Protein AF-X1JPX5-F1 (afdb_monomer_lite)

Sequence (61 aa):
LLDKYEEGLREVGYKYFDDCILTRTIKNAPLYYLIFATKNEKGKEFYSKVSMRSRTGQSRF

pLDDT: mean 78.31, std 14.22, range [42.44, 93.19]

Foldseek 3Di:
DVVVVVVVLVVVQWDDKDDFDQDADPVRHTDDTDIDTHNDPCVVVVCCVVVCQDPVRDRDD

Structure (mmCIF, N/CA/C/O backbone):
data_AF-X1JPX5-F1
#
_entry.id   AF-X1JPX5-F1
#
loop_
_atom_site.group_PDB
_atom_site.id
_atom_site.type_symbol
_atom_site.label_atom_id
_atom_site.label_alt_id
_atom_site.label_comp_id
_atom_site.label_asym_id
_atom_site.label_entity_id
_atom_site.label_seq_id
_atom_site.pdbx_PDB_ins_code
_atom_site.Cartn_x
_atom_site.Cartn_y
_atom_site.Cartn_z
_atom_site.occupancy
_atom_site.B_iso_or_equiv
_atom_site.auth_seq_id
_atom_site.auth_comp_id
_atom_site.auth_asym_id
_atom_site.auth_atom_id
_atom_site.pdbx_PDB_model_num
ATOM 1 N N . LEU A 1 1 ? -2.748 -5.683 -10.776 1.00 67.50 1 LEU A N 1
ATOM 2 C CA . LEU A 1 1 ? -1.651 -6.222 -9.922 1.00 67.50 1 LEU A CA 1
ATOM 3 C C . LEU A 1 1 ? -1.662 -5.530 -8.567 1.00 67.50 1 LEU A C 1
ATOM 5 O O . LEU A 1 1 ? -1.695 -6.222 -7.563 1.00 67.50 1 LEU A O 1
ATOM 9 N N . LEU A 1 2 ? -1.700 -4.194 -8.558 1.00 75.81 2 LEU A N 1
ATOM 10 C CA . LEU A 1 2 ? -1.859 -3.388 -7.350 1.00 75.81 2 LEU A CA 1
ATOM 11 C C . LEU A 1 2 ? -3.159 -3.712 -6.594 1.00 75.81 2 LEU A C 1
ATOM 13 O O . LEU A 1 2 ? -3.111 -3.958 -5.399 1.00 75.81 2 LEU A O 1
ATOM 17 N N . ASP A 1 3 ? -4.277 -3.861 -7.312 1.00 79.75 3 ASP A N 1
ATOM 18 C CA . ASP A 1 3 ? -5.591 -4.136 -6.702 1.00 79.75 3 ASP A CA 1
ATOM 19 C C . ASP A 1 3 ? -5.609 -5.440 -5.893 1.00 79.75 3 ASP A C 1
ATOM 21 O O . ASP A 1 3 ? -6.102 -5.471 -4.772 1.00 79.75 3 ASP A O 1
ATOM 25 N N . LYS A 1 4 ? -4.983 -6.505 -6.418 1.00 83.25 4 LYS A N 1
ATOM 26 C CA . LYS A 1 4 ? -4.848 -7.788 -5.704 1.00 83.25 4 LYS A CA 1
ATOM 27 C C . LYS A 1 4 ? -3.987 -7.669 -4.446 1.00 83.25 4 LYS A C 1
ATOM 29 O O . LYS A 1 4 ? -4.191 -8.395 -3.480 1.00 83.25 4 LYS A O 1
ATOM 34 N N . TYR A 1 5 ? -2.994 -6.784 -4.473 1.00 83.56 5 TYR A N 1
ATOM 35 C CA . TYR A 1 5 ? -2.133 -6.551 -3.322 1.00 83.56 5 TYR A CA 1
ATOM 36 C C . TYR A 1 5 ? -2.862 -5.740 -2.244 1.00 83.56 5 TYR A C 1
ATOM 38 O O . TYR A 1 5 ? -2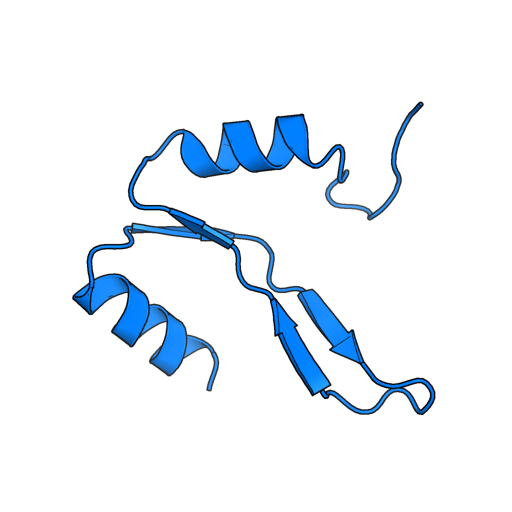.787 -6.075 -1.066 1.00 83.56 5 TYR A O 1
ATOM 46 N N . GLU A 1 6 ? -3.626 -4.720 -2.642 1.00 85.06 6 GLU A N 1
ATOM 47 C CA . GLU A 1 6 ? -4.507 -3.983 -1.732 1.00 85.06 6 GLU A CA 1
ATOM 48 C C . GLU A 1 6 ? -5.579 -4.884 -1.115 1.00 85.06 6 GLU A C 1
ATOM 50 O O . GLU A 1 6 ? -5.867 -4.764 0.073 1.00 85.06 6 GLU A O 1
ATOM 55 N N . GLU A 1 7 ? -6.134 -5.815 -1.889 1.00 88.50 7 GLU A N 1
ATOM 56 C CA . GLU A 1 7 ? -7.094 -6.807 -1.408 1.00 88.50 7 GLU A CA 1
ATOM 57 C C . GLU A 1 7 ? -6.483 -7.698 -0.315 1.00 88.50 7 GLU A C 1
ATOM 59 O O . GLU A 1 7 ? -7.034 -7.773 0.783 1.00 88.50 7 GLU A O 1
ATOM 64 N N . GLY A 1 8 ? -5.280 -8.241 -0.529 1.00 89.00 8 GLY A N 1
ATOM 65 C CA . GLY A 1 8 ? -4.562 -8.992 0.509 1.00 89.00 8 GLY A CA 1
ATOM 66 C C . GLY A 1 8 ? -4.234 -8.154 1.753 1.00 89.00 8 GLY A C 1
ATOM 67 O O . GLY A 1 8 ? -4.306 -8.641 2.883 1.00 89.00 8 GLY A O 1
ATOM 68 N N . LEU A 1 9 ? -3.932 -6.860 1.590 1.00 87.81 9 LEU A N 1
ATOM 69 C CA . LEU A 1 9 ? -3.732 -5.962 2.731 1.00 87.81 9 LEU A CA 1
ATOM 70 C C . LEU A 1 9 ? -5.028 -5.733 3.530 1.00 87.81 9 LEU A C 1
ATOM 72 O O . LEU A 1 9 ? -4.977 -5.600 4.758 1.00 87.81 9 LEU A O 1
ATOM 76 N N . ARG A 1 10 ? -6.188 -5.710 2.864 1.00 90.44 10 ARG A N 1
ATOM 77 C CA . ARG A 1 10 ? -7.495 -5.640 3.535 1.00 90.44 10 ARG A CA 1
ATOM 78 C C . ARG A 1 10 ? -7.777 -6.899 4.341 1.00 90.44 10 ARG A C 1
ATOM 80 O O . ARG A 1 10 ? -8.235 -6.779 5.476 1.00 90.44 10 ARG A O 1
ATOM 87 N N . GLU A 1 11 ? -7.439 -8.073 3.813 1.00 93.19 11 GLU A N 1
ATOM 88 C CA . GLU A 1 11 ? -7.609 -9.352 4.517 1.00 93.19 11 GLU A CA 1
ATOM 89 C C . GLU A 1 11 ? -6.815 -9.408 5.831 1.00 93.19 11 GLU A C 1
ATOM 91 O O . GLU A 1 11 ? -7.329 -9.864 6.851 1.00 93.19 11 GLU A O 1
ATOM 96 N N . VAL A 1 12 ? -5.598 -8.855 5.865 1.00 91.12 12 VAL A N 1
ATOM 97 C CA . VAL A 1 12 ? -4.786 -8.773 7.099 1.00 91.12 12 VAL A CA 1
ATOM 98 C C . VAL A 1 12 ? -5.163 -7.584 8.010 1.00 91.12 12 VAL A C 1
ATOM 100 O O . VAL A 1 12 ? -4.544 -7.345 9.060 1.00 91.12 12 VAL A O 1
ATOM 103 N N . GLY A 1 13 ? -6.201 -6.830 7.637 1.00 90.88 13 GLY A N 1
ATOM 104 C CA . GLY A 1 13 ? -6.858 -5.818 8.463 1.00 90.88 13 GLY A CA 1
ATOM 105 C C . GLY A 1 13 ? -6.379 -4.379 8.270 1.00 90.88 13 GLY A C 1
ATOM 106 O O . GLY A 1 13 ? -6.681 -3.540 9.123 1.00 90.88 13 GLY A O 1
ATOM 107 N N . TYR A 1 14 ? -5.630 -4.069 7.208 1.00 90.75 14 TYR A N 1
ATOM 108 C CA . TYR A 1 14 ? -5.397 -2.678 6.804 1.00 90.75 14 TYR A CA 1
ATOM 109 C C . TYR A 1 14 ? -6.655 -2.104 6.153 1.00 90.75 14 TYR A C 1
ATOM 111 O O . TYR A 1 14 ? -7.343 -2.778 5.394 1.00 90.75 14 TYR A O 1
ATOM 119 N N . LYS A 1 15 ? -6.981 -0.854 6.481 1.00 88.25 15 LYS A N 1
ATOM 120 C CA . LYS A 1 15 ? -8.251 -0.228 6.077 1.00 88.25 15 LYS A CA 1
ATOM 121 C C . LYS A 1 15 ? -8.056 1.011 5.219 1.00 88.25 15 LYS A C 1
ATOM 123 O O . LYS A 1 15 ? -8.939 1.361 4.445 1.00 88.25 15 LYS A O 1
ATOM 128 N N . TYR A 1 16 ? -6.907 1.660 5.358 1.00 87.44 16 TYR A N 1
ATOM 129 C CA . TYR A 1 16 ? -6.604 2.910 4.687 1.00 87.44 16 TYR A CA 1
ATOM 130 C C . TYR A 1 16 ? -5.308 2.758 3.906 1.00 87.44 16 TYR A C 1
ATOM 132 O O . TYR A 1 16 ? -4.299 2.310 4.456 1.00 87.44 16 TYR A O 1
ATOM 140 N N . PHE A 1 17 ? -5.359 3.160 2.641 1.00 84.25 17 PHE A N 1
ATOM 141 C CA . PHE A 1 17 ? -4.262 3.075 1.686 1.00 84.25 17 PHE A CA 1
ATOM 142 C C . PHE A 1 17 ? -3.988 4.472 1.127 1.00 84.25 17 PHE A C 1
ATOM 144 O O . PHE A 1 17 ? -4.920 5.259 0.932 1.00 84.25 17 PHE A O 1
ATOM 151 N N . ASP A 1 18 ? -2.722 4.809 0.916 1.00 75.81 18 ASP A N 1
ATOM 152 C CA . ASP A 1 18 ? -2.323 6.060 0.273 1.00 75.81 18 ASP A CA 1
ATOM 153 C C . ASP A 1 18 ? -1.019 5.890 -0.509 1.00 75.81 18 ASP A C 1
ATOM 155 O O . ASP A 1 18 ? -0.269 4.941 -0.282 1.00 75.81 18 ASP A O 1
ATOM 159 N N . ASP A 1 19 ? -0.754 6.864 -1.380 1.00 63.31 19 ASP A N 1
ATOM 160 C CA . ASP A 1 19 ? 0.551 7.122 -1.997 1.00 63.31 19 ASP A CA 1
ATOM 161 C C . ASP A 1 19 ? 1.145 5.917 -2.749 1.00 63.31 19 ASP A C 1
ATOM 163 O O . ASP A 1 19 ? 1.980 5.171 -2.243 1.00 63.31 19 ASP A O 1
ATOM 167 N N . CYS A 1 20 ? 0.723 5.735 -4.002 1.00 69.31 20 CYS A N 1
ATOM 168 C CA . CYS A 1 20 ? 1.307 4.739 -4.898 1.00 69.31 20 CYS A CA 1
ATOM 169 C C . CYS A 1 20 ? 2.516 5.331 -5.620 1.00 69.31 20 CYS A C 1
ATOM 171 O O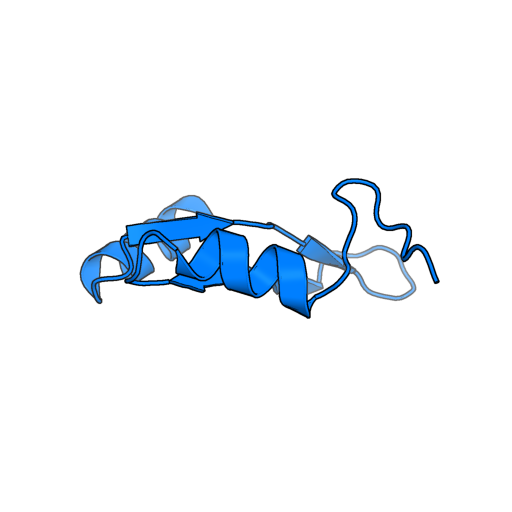 . CYS A 1 20 ? 2.394 5.922 -6.696 1.00 69.31 20 CYS A O 1
ATOM 173 N N . ILE A 1 21 ? 3.699 5.166 -5.035 1.00 77.69 21 ILE A N 1
ATOM 174 C CA . ILE A 1 21 ? 4.939 5.647 -5.642 1.00 77.69 21 ILE A CA 1
ATOM 175 C C . ILE A 1 21 ? 5.545 4.514 -6.455 1.00 77.69 21 ILE A C 1
ATOM 177 O O . ILE A 1 21 ? 6.057 3.537 -5.908 1.00 77.69 21 ILE A O 1
ATOM 181 N N . LEU A 1 22 ? 5.505 4.659 -7.778 1.00 81.31 22 LEU A N 1
ATOM 182 C CA . LEU A 1 22 ? 6.230 3.770 -8.672 1.00 81.31 22 LEU A CA 1
ATOM 183 C C . LEU A 1 22 ? 7.717 4.122 -8.642 1.00 81.31 22 LEU A C 1
ATOM 185 O O . LEU A 1 22 ? 8.153 5.100 -9.253 1.00 81.31 22 LEU A O 1
ATOM 189 N N . THR A 1 23 ? 8.506 3.295 -7.967 1.00 82.06 23 THR A N 1
ATOM 190 C CA . THR A 1 23 ? 9.960 3.394 -8.007 1.00 82.06 23 THR A CA 1
ATOM 191 C C . THR A 1 23 ? 10.470 2.781 -9.302 1.00 82.06 23 THR A C 1
ATOM 193 O O . THR A 1 23 ? 10.111 1.662 -9.681 1.00 82.06 23 THR A O 1
ATOM 196 N N . ARG A 1 24 ? 11.321 3.533 -9.998 1.00 87.50 24 ARG A N 1
ATOM 197 C CA . ARG A 1 24 ? 11.891 3.154 -11.288 1.00 87.50 24 ARG A CA 1
ATOM 198 C C . ARG A 1 24 ? 13.406 3.061 -11.198 1.00 87.50 24 ARG A C 1
ATOM 200 O O . ARG A 1 24 ? 14.037 3.705 -10.365 1.00 87.50 24 ARG A O 1
ATOM 207 N N . THR A 1 25 ? 13.986 2.256 -12.074 1.00 87.56 25 THR A N 1
ATOM 208 C CA . THR A 1 25 ? 15.437 2.185 -12.265 1.00 87.56 25 THR A CA 1
ATOM 209 C C . THR A 1 25 ? 15.963 3.443 -12.959 1.00 87.56 25 THR A C 1
ATOM 211 O O . THR A 1 25 ? 15.194 4.223 -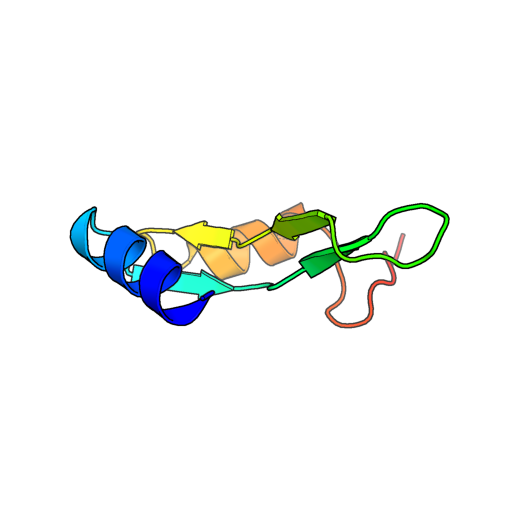13.521 1.00 87.56 25 THR A O 1
ATOM 214 N N . ILE A 1 26 ? 17.290 3.595 -13.016 1.00 88.94 26 ILE A N 1
ATOM 215 C CA . ILE A 1 26 ? 17.963 4.674 -13.766 1.00 88.94 26 ILE A CA 1
ATOM 216 C C . ILE A 1 26 ? 17.545 4.675 -15.251 1.00 88.94 26 ILE A C 1
ATOM 218 O O . ILE A 1 26 ? 17.495 5.721 -15.887 1.00 88.94 26 ILE A O 1
ATOM 222 N N . LYS A 1 27 ? 17.171 3.511 -15.801 1.00 91.75 27 LYS A N 1
ATOM 223 C CA . LYS A 1 27 ? 16.668 3.357 -17.177 1.00 91.75 27 LYS A CA 1
ATOM 224 C C . LYS A 1 27 ? 15.151 3.564 -17.301 1.00 91.75 27 LYS A C 1
ATOM 226 O O . LYS A 1 27 ? 14.556 3.139 -18.284 1.00 91.75 27 LYS A O 1
ATOM 231 N N . ASN A 1 28 ? 14.508 4.159 -16.294 1.00 82.38 28 ASN A N 1
ATOM 232 C CA . ASN A 1 28 ? 13.065 4.416 -16.224 1.00 82.38 28 ASN A CA 1
ATOM 233 C C . ASN A 1 28 ? 12.164 3.155 -16.236 1.00 82.38 28 ASN A C 1
ATOM 235 O O . ASN A 1 28 ? 10.940 3.262 -16.359 1.00 82.38 28 ASN A O 1
ATOM 239 N N . ALA A 1 29 ? 12.739 1.958 -16.071 1.00 87.94 29 ALA A N 1
ATOM 240 C CA . ALA A 1 29 ? 11.974 0.715 -15.973 1.00 87.94 29 ALA A CA 1
ATOM 241 C C . ALA A 1 29 ? 11.337 0.574 -14.574 1.00 87.94 29 ALA A C 1
ATOM 243 O O . ALA A 1 29 ? 12.021 0.873 -13.590 1.00 87.94 29 ALA A O 1
ATOM 244 N N . PRO A 1 30 ? 10.067 0.137 -14.459 1.00 85.38 30 PRO A N 1
ATOM 245 C CA . PRO A 1 30 ? 9.387 -0.044 -13.176 1.00 85.38 30 PRO A CA 1
ATOM 246 C C . PRO A 1 30 ? 10.069 -1.138 -12.345 1.00 85.38 30 PRO A C 1
ATOM 248 O O . PRO A 1 30 ? 10.319 -2.226 -12.856 1.00 85.38 30 PRO A O 1
ATOM 251 N N . LEU A 1 31 ? 10.368 -0.847 -11.078 1.00 86.06 31 LEU A N 1
ATOM 252 C CA . LEU A 1 31 ? 11.006 -1.795 -10.161 1.00 86.06 31 LEU A CA 1
ATOM 253 C C . LEU A 1 31 ? 9.996 -2.323 -9.133 1.00 86.06 31 LEU A C 1
ATOM 255 O O . LEU A 1 31 ? 9.770 -3.525 -9.054 1.00 86.06 31 LEU A O 1
ATOM 259 N N . TYR A 1 32 ? 9.365 -1.426 -8.372 1.00 83.19 32 TYR A N 1
ATOM 260 C CA . TYR A 1 32 ? 8.332 -1.767 -7.393 1.00 83.19 32 TYR A CA 1
ATOM 261 C C . TYR A 1 32 ? 7.414 -0.574 -7.106 1.00 83.19 32 TYR A C 1
ATOM 263 O O . TYR A 1 32 ? 7.751 0.573 -7.406 1.00 83.19 32 TYR A O 1
ATOM 271 N N . TYR A 1 33 ? 6.260 -0.856 -6.500 1.00 82.62 33 TYR A N 1
ATOM 272 C CA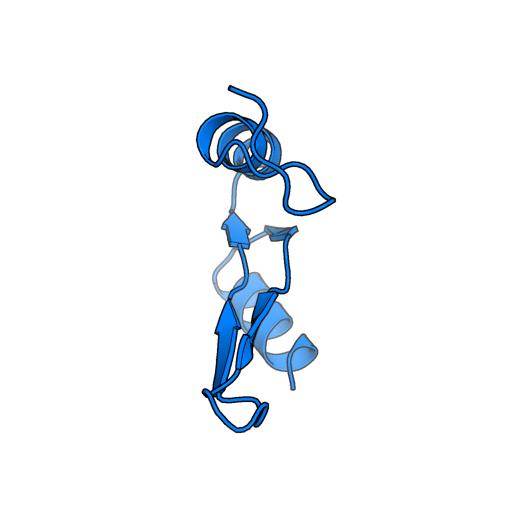 . TYR A 1 33 ? 5.363 0.153 -5.942 1.00 82.62 33 TYR A CA 1
ATOM 273 C C . TYR A 1 33 ? 5.566 0.234 -4.429 1.00 82.62 33 TYR A C 1
ATOM 275 O O . TYR A 1 33 ? 5.499 -0.779 -3.737 1.00 82.62 33 TYR A O 1
ATOM 283 N N . LEU A 1 34 ? 5.808 1.437 -3.919 1.00 83.25 34 LEU A N 1
ATOM 284 C CA . LEU A 1 34 ?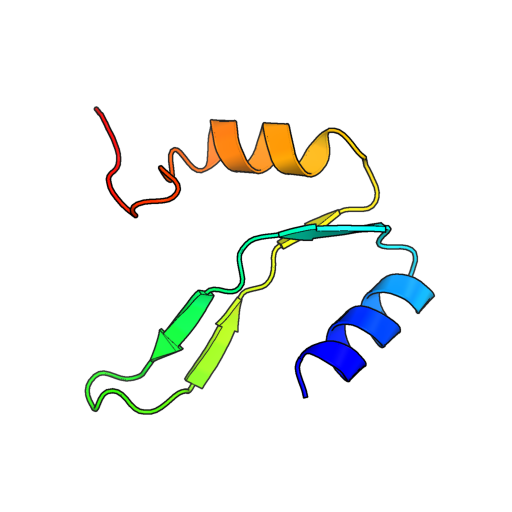 5.654 1.752 -2.502 1.00 83.25 34 LEU A CA 1
ATOM 285 C C . LEU A 1 34 ? 4.199 2.141 -2.265 1.00 83.25 34 LEU A C 1
ATOM 287 O O . LEU A 1 34 ? 3.669 2.964 -3.007 1.00 83.25 34 LEU A O 1
ATOM 291 N N . ILE A 1 35 ? 3.583 1.533 -1.253 1.00 84.56 35 ILE A N 1
ATOM 292 C CA . ILE A 1 35 ? 2.200 1.785 -0.847 1.00 84.56 35 ILE A CA 1
ATOM 293 C C . ILE A 1 35 ? 2.209 2.028 0.655 1.00 84.56 35 ILE A C 1
ATOM 295 O O . ILE A 1 35 ? 2.749 1.219 1.416 1.00 84.56 35 ILE A O 1
ATOM 299 N N . PHE A 1 36 ? 1.599 3.122 1.093 1.00 85.69 36 PHE A N 1
ATOM 300 C CA . PHE A 1 36 ? 1.322 3.327 2.504 1.00 85.69 36 PHE A CA 1
ATOM 301 C C . PHE A 1 36 ? 0.019 2.616 2.879 1.00 85.69 36 PHE A C 1
ATOM 303 O O . PHE A 1 36 ? -1.013 2.827 2.246 1.00 85.69 36 PHE A O 1
ATOM 310 N N . ALA A 1 37 ? 0.051 1.794 3.930 1.00 89.38 37 ALA A N 1
ATOM 311 C CA . ALA A 1 37 ? -1.121 1.098 4.449 1.00 89.38 37 ALA A CA 1
ATOM 312 C C . ALA A 1 37 ? -1.204 1.244 5.972 1.00 89.38 37 ALA A C 1
ATOM 314 O O . ALA A 1 37 ? -0.222 1.051 6.690 1.00 89.38 37 ALA A O 1
ATOM 315 N N . THR A 1 38 ? -2.390 1.559 6.487 1.00 90.25 38 THR A N 1
ATOM 316 C CA . THR A 1 38 ? -2.629 1.694 7.928 1.00 90.25 38 THR A CA 1
ATOM 317 C C . THR A 1 38 ? -3.993 1.144 8.344 1.00 90.25 38 THR A C 1
ATOM 319 O O . THR A 1 38 ? -4.962 1.129 7.581 1.00 90.25 38 THR A O 1
ATOM 322 N N . LYS A 1 39 ? -4.062 0.647 9.583 1.00 92.62 39 LYS A N 1
ATOM 323 C CA . LYS A 1 39 ? -5.312 0.216 10.229 1.00 92.62 39 LYS A CA 1
ATOM 324 C C . LYS A 1 39 ? -6.055 1.388 10.878 1.00 92.62 39 LYS A C 1
ATOM 326 O O . LYS A 1 39 ? -7.239 1.274 11.179 1.00 92.62 39 LYS A O 1
ATOM 331 N N . ASN A 1 40 ? -5.355 2.501 11.105 1.00 90.50 40 ASN A N 1
ATOM 332 C CA . ASN A 1 40 ? -5.858 3.672 11.811 1.00 90.50 40 ASN A CA 1
ATOM 333 C C . ASN A 1 40 ? -6.239 4.778 10.821 1.00 90.50 40 ASN A C 1
ATOM 335 O O . ASN A 1 40 ? -5.435 5.140 9.965 1.00 90.50 40 ASN A O 1
ATOM 339 N N . GLU A 1 41 ? -7.428 5.354 10.985 1.00 87.06 41 GLU A N 1
ATOM 340 C CA . GLU A 1 41 ? -7.959 6.425 10.129 1.00 87.06 41 GLU A CA 1
ATOM 341 C C . GLU A 1 41 ? -7.039 7.657 10.060 1.00 87.06 41 GLU A C 1
ATOM 343 O O . GLU A 1 41 ? -6.846 8.238 8.994 1.00 87.06 41 GLU A O 1
ATOM 348 N N . LYS A 1 42 ? -6.382 8.002 11.175 1.00 86.88 42 LYS A N 1
ATOM 349 C CA . LYS A 1 42 ? -5.458 9.141 11.282 1.00 86.88 42 LYS A CA 1
ATOM 350 C C . LYS A 1 42 ? -4.044 8.803 10.832 1.00 86.88 42 LYS A C 1
ATOM 352 O O . LYS A 1 42 ? -3.199 9.690 10.744 1.00 86.88 42 LYS A O 1
ATOM 357 N N . GLY A 1 43 ? -3.759 7.533 10.535 1.00 86.06 43 GLY A N 1
ATOM 358 C CA . GLY A 1 43 ? -2.424 7.102 10.129 1.00 86.06 43 GLY A CA 1
ATOM 359 C C . GLY A 1 43 ? -1.963 7.787 8.843 1.00 86.06 43 GLY A C 1
ATOM 360 O O . GLY A 1 43 ? -0.795 8.141 8.734 1.00 86.06 43 GLY A O 1
ATOM 361 N N . LYS A 1 44 ? -2.890 8.053 7.916 1.00 82.38 44 LYS A N 1
ATOM 362 C CA . LYS A 1 44 ? -2.618 8.819 6.694 1.00 82.38 44 LYS A CA 1
ATOM 363 C C . LYS A 1 44 ? -2.210 10.258 6.997 1.00 82.38 44 LYS A C 1
ATOM 365 O O . LYS A 1 44 ? -1.215 10.742 6.470 1.00 82.38 44 LYS A O 1
ATOM 370 N N . GLU A 1 45 ? -2.960 10.936 7.862 1.00 82.50 45 GLU A N 1
ATOM 371 C CA . GLU A 1 45 ? -2.671 12.318 8.250 1.00 82.50 45 GLU A CA 1
ATOM 372 C C . GLU A 1 45 ? -1.324 12.419 8.975 1.00 82.50 45 GLU A C 1
ATOM 374 O O . GLU A 1 45 ? -0.517 13.297 8.674 1.00 82.50 45 GLU A O 1
ATOM 379 N N . PHE A 1 46 ? -1.050 11.478 9.880 1.00 84.00 46 PHE A N 1
ATOM 380 C CA . PHE A 1 46 ? 0.235 11.374 10.563 1.00 84.00 46 PHE A CA 1
ATOM 381 C C . PHE A 1 46 ? 1.382 11.148 9.573 1.00 84.00 46 PHE A C 1
ATOM 383 O O . PHE A 1 46 ? 2.362 11.888 9.595 1.00 84.00 46 PHE A O 1
ATOM 390 N N . TYR A 1 47 ? 1.245 10.177 8.667 1.00 81.06 47 TYR A N 1
ATOM 391 C CA . TYR A 1 47 ? 2.256 9.891 7.653 1.00 81.06 47 TYR A CA 1
ATOM 392 C C . TYR A 1 47 ? 2.501 11.093 6.739 1.00 81.06 47 TYR A C 1
ATOM 394 O O . TYR A 1 47 ? 3.650 11.449 6.495 1.00 81.06 47 TYR A O 1
ATOM 402 N N . SER A 1 48 ? 1.447 11.772 6.288 1.00 77.31 48 SER A N 1
ATOM 403 C CA . SER A 1 48 ? 1.564 12.973 5.457 1.00 77.31 48 SER A CA 1
ATOM 404 C C . SER A 1 48 ? 2.282 14.115 6.187 1.00 77.31 48 SER A C 1
ATOM 406 O O . SER A 1 48 ? 3.168 14.744 5.613 1.00 77.31 48 SER A O 1
ATOM 408 N N . LYS A 1 49 ? 1.970 14.342 7.470 1.00 79.25 49 LYS A N 1
ATOM 409 C CA . LYS A 1 49 ? 2.628 15.367 8.297 1.00 79.25 49 LYS A CA 1
ATOM 410 C C . LYS A 1 49 ? 4.103 15.059 8.556 1.00 79.25 49 LYS A C 1
ATOM 412 O O . LYS A 1 49 ? 4.934 15.952 8.441 1.00 79.25 49 LYS A O 1
ATOM 417 N N . VAL A 1 50 ? 4.431 13.809 8.887 1.00 77.56 50 VAL A N 1
ATOM 418 C CA . VAL A 1 50 ? 5.808 13.387 9.203 1.00 77.56 50 VAL A CA 1
ATOM 419 C C . VAL A 1 50 ? 6.671 13.275 7.952 1.00 77.56 50 VAL A C 1
ATOM 421 O O . VAL A 1 50 ? 7.843 13.633 7.982 1.00 77.56 50 VAL A O 1
ATOM 424 N N . SER A 1 51 ? 6.112 12.795 6.842 1.00 71.25 51 SER A N 1
ATOM 425 C CA . SER A 1 51 ? 6.876 12.623 5.605 1.00 71.25 51 SER A CA 1
ATOM 426 C C . SER A 1 51 ? 7.240 13.948 4.932 1.00 71.25 51 SER A C 1
ATOM 428 O O . SER A 1 51 ? 8.062 13.921 4.019 1.00 71.25 51 SER A O 1
ATOM 430 N N . MET A 1 52 ? 6.646 15.085 5.344 1.00 61.09 52 MET A N 1
ATOM 431 C CA . MET A 1 52 ? 6.799 16.415 4.719 1.00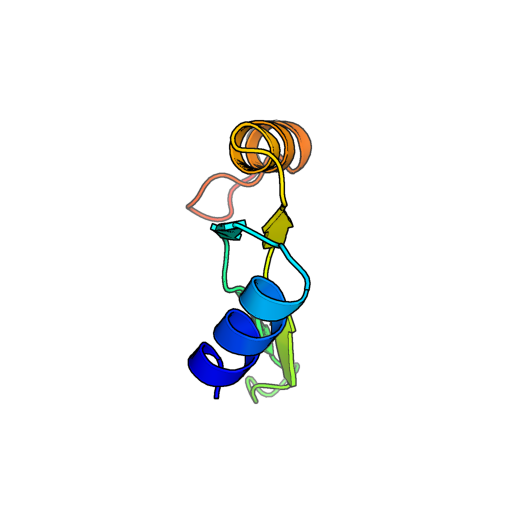 61.09 52 MET A CA 1
ATOM 432 C C . MET A 1 52 ? 6.662 16.394 3.184 1.00 61.09 52 MET A C 1
ATOM 434 O O . MET A 1 52 ? 7.064 17.328 2.488 1.00 61.09 52 MET A O 1
ATOM 438 N N . ARG A 1 53 ? 6.082 15.325 2.630 1.00 56.44 53 ARG A N 1
ATOM 439 C CA . ARG A 1 53 ? 5.861 15.170 1.204 1.00 56.44 53 ARG A CA 1
ATOM 440 C C . ARG A 1 53 ? 4.604 15.949 0.879 1.00 56.44 53 ARG A C 1
ATOM 442 O O . ARG A 1 53 ? 3.487 15.499 1.124 1.00 56.44 53 ARG A O 1
ATOM 449 N N . SER A 1 54 ? 4.786 17.139 0.312 1.00 51.69 54 SER A N 1
ATOM 450 C CA . SER A 1 54 ? 3.724 17.742 -0.484 1.00 51.69 54 SER A CA 1
ATOM 451 C C . SER A 1 54 ? 3.248 16.704 -1.504 1.00 51.69 54 SER A C 1
ATOM 453 O O . SER A 1 54 ? 4.075 16.024 -2.111 1.00 51.69 54 SER A O 1
ATOM 455 N N . ARG A 1 55 ? 1.937 16.630 -1.765 1.00 49.09 55 ARG A N 1
ATOM 456 C CA . ARG A 1 55 ? 1.355 15.848 -2.877 1.00 49.09 55 ARG A CA 1
ATOM 457 C C . ARG A 1 55 ? 2.009 16.134 -4.241 1.00 49.09 55 ARG A C 1
ATOM 459 O O . ARG A 1 55 ? 1.811 15.373 -5.179 1.00 49.09 55 ARG A O 1
ATOM 466 N N . THR A 1 56 ? 2.779 17.217 -4.360 1.00 54.50 56 THR A N 1
ATOM 467 C CA . THR A 1 56 ? 3.556 17.597 -5.550 1.00 54.50 56 THR A CA 1
ATOM 468 C C . THR A 1 56 ? 5.043 17.215 -5.496 1.00 54.50 56 THR A C 1
ATOM 470 O O . THR A 1 56 ? 5.799 17.600 -6.381 1.00 54.50 56 THR A O 1
ATOM 473 N N . GLY A 1 57 ? 5.501 16.491 -4.471 1.00 50.34 57 GLY A N 1
ATOM 474 C CA . GLY A 1 57 ? 6.899 16.071 -4.320 1.00 50.34 57 GLY A CA 1
ATOM 475 C C . GLY A 1 57 ? 7.872 17.164 -3.857 1.00 50.34 57 GLY A C 1
ATOM 476 O O . GLY A 1 57 ? 9.063 16.894 -3.744 1.00 50.34 57 GLY A O 1
ATOM 477 N N . GLN A 1 58 ? 7.401 18.381 -3.562 1.00 43.50 58 GLN A N 1
ATOM 478 C CA . GLN A 1 58 ? 8.244 19.445 -3.005 1.00 43.50 58 GLN A CA 1
ATOM 479 C C . GLN A 1 58 ? 8.163 19.490 -1.478 1.00 43.50 58 GLN A C 1
ATOM 481 O O . GLN A 1 58 ? 7.118 19.812 -0.913 1.00 43.50 58 GLN A O 1
ATOM 486 N N . SER A 1 59 ? 9.286 19.224 -0.814 1.00 44.06 59 SER A N 1
ATOM 487 C CA . SER A 1 59 ? 9.482 19.575 0.593 1.00 44.06 59 SER A CA 1
ATOM 488 C C . SER A 1 59 ? 9.555 21.100 0.719 1.00 44.06 59 SER A C 1
ATOM 490 O O . SER A 1 59 ? 10.361 21.732 0.035 1.00 44.06 59 SER A O 1
ATOM 492 N N . ARG A 1 60 ? 8.720 21.708 1.569 1.00 42.44 60 ARG A N 1
ATOM 493 C CA . ARG A 1 60 ? 8.912 23.100 2.003 1.00 42.44 60 ARG A CA 1
ATOM 494 C C . ARG A 1 60 ? 9.710 23.066 3.303 1.00 42.44 60 ARG A C 1
ATOM 496 O O . ARG A 1 60 ? 9.226 22.494 4.277 1.00 42.44 60 ARG A O 1
ATOM 503 N N . PHE A 1 61 ? 10.929 23.597 3.251 1.00 42.91 61 PHE A N 1
ATOM 504 C CA . PHE A 1 61 ? 11.724 23.933 4.432 1.00 42.91 61 PHE A CA 1
ATOM 505 C C . PHE A 1 61 ? 11.152 25.182 5.104 1.00 42.91 61 PHE A C 1
ATOM 507 O O . PHE A 1 61 ? 10.616 26.040 4.360 1.00 42.91 61 PHE A O 1
#

Organism: NCBI:txid412755

Radius of gyration: 13.43 Å; chains: 1; bounding box: 26×33×29 Å

Secondary structure (DSSP, 8-state):
-HHHHHHHHHHTT--EEEEEEEEE-TTS-EEEEEEEEESSTTHHHHHHHHH---TTS----